Protein AF-A0A1C6Q493-F1 (afdb_monomer_lite)

Sequence (154 aa):
MAHPPSQSIANARTTAELGSDTAIPILVAEVFEEAPPGERCSLVEALMRPLGVLSLVAIANGIFARIRFRNAGQEPKVRFEDIQNVHAADVVALVRHAQQVSVETVDGLAQLLVSSAGLAGSAAATLLIALLVQRARSRGGLRSASASHLADPF

pLDDT: mean 75.51, std 13.99, range [39.59, 93.25]

Foldseek 3Di:
DDDDPPPVVVVVVVLVPPPLLQNLLLLLLVCLVQDDLVLVQVSLLLLCQVDDLVLCCVAPVNLSNVQQVVPPPDRRGHDSVSSVPDHSVSSSRSSSSSCVVDVVSLLVVLVSLVPDPSCPPPPSSVVSNVSSVVVVVVVVVVVVVVVVVPPDDD

Radius of gyration: 17.68 Å; chains: 1; bounding box: 42×34×69 Å

Secondary structure (DSSP, 8-state):
-PPPTHHHHHHHHHHHHS-HHHHHHHHHHHHHHHS-HHHHHHHHHHHHTTS-HHHHHHSGGGHHHHHHHHTTTSS----HHHHTT--HHHHHHHHHHHHHH-HHHHHHHHHHHHT-STTTT-HHHHHHHHHHHHHHHHHHHHHHHHHGGG----

Structure (mmCIF, N/CA/C/O backbone):
data_AF-A0A1C6Q493-F1
#
_entry.id   AF-A0A1C6Q493-F1
#
loop_
_atom_site.group_PDB
_atom_site.id
_atom_site.type_symbol
_atom_site.label_atom_id
_atom_site.label_alt_id
_atom_site.label_comp_id
_atom_site.label_asym_id
_atom_site.label_entity_id
_atom_site.label_seq_id
_atom_site.pdbx_PDB_ins_code
_atom_site.Cartn_x
_atom_site.Cartn_y
_atom_site.Cartn_z
_atom_site.occupancy
_atom_site.B_iso_or_equiv
_atom_site.auth_seq_id
_atom_site.auth_comp_id
_atom_site.auth_asym_id
_atom_site.auth_atom_id
_atom_site.pdbx_PDB_model_num
ATOM 1 N N . MET A 1 1 ? 10.343 -15.636 28.344 1.00 39.59 1 MET A N 1
ATOM 2 C CA . MET A 1 1 ? 9.647 -16.223 27.178 1.00 39.59 1 MET A CA 1
ATOM 3 C C . MET A 1 1 ? 10.190 -15.544 25.933 1.00 39.59 1 MET A C 1
ATOM 5 O O . MET A 1 1 ? 9.899 -14.376 25.732 1.00 39.59 1 MET A O 1
ATOM 9 N N . ALA A 1 2 ? 11.060 -16.220 25.181 1.00 42.06 2 ALA A N 1
ATOM 10 C CA . ALA A 1 2 ? 11.651 -15.709 23.945 1.00 42.06 2 ALA A CA 1
ATOM 11 C C . ALA A 1 2 ? 10.925 -16.356 22.755 1.00 42.06 2 ALA A C 1
ATOM 13 O O . ALA A 1 2 ? 10.882 -17.582 22.665 1.00 42.06 2 ALA A O 1
ATOM 14 N N . HIS A 1 3 ? 10.315 -15.545 21.889 1.00 47.41 3 HIS A N 1
ATOM 15 C CA . HIS A 1 3 ? 9.773 -16.003 20.608 1.00 47.41 3 HIS A CA 1
ATOM 16 C C . HIS A 1 3 ? 10.924 -16.438 19.677 1.00 47.41 3 HIS A C 1
ATOM 18 O O . HIS A 1 3 ? 11.985 -15.810 19.701 1.00 47.41 3 HIS A O 1
ATOM 24 N N . PRO A 1 4 ? 10.758 -17.499 18.866 1.00 48.12 4 PRO A N 1
ATOM 25 C CA . PRO A 1 4 ? 11.833 -18.001 18.019 1.00 48.12 4 PRO A CA 1
ATOM 26 C C . PRO A 1 4 ? 12.070 -17.088 16.794 1.00 48.12 4 PRO A C 1
ATOM 28 O O . PRO A 1 4 ? 11.109 -16.734 16.113 1.00 48.12 4 PRO A O 1
ATOM 31 N N . PRO A 1 5 ? 13.331 -16.779 16.428 1.00 52.12 5 PRO A N 1
ATOM 32 C CA . PRO A 1 5 ? 13.686 -16.048 15.201 1.00 52.12 5 PRO A CA 1
ATOM 33 C C . PRO A 1 5 ? 13.582 -16.891 13.908 1.00 52.12 5 PRO A C 1
ATOM 35 O O . PRO A 1 5 ? 13.922 -16.423 12.824 1.00 52.12 5 PRO A O 1
ATOM 38 N N . SER A 1 6 ? 13.119 -18.143 13.984 1.00 48.38 6 SER A N 1
ATOM 39 C CA . SER A 1 6 ? 13.200 -19.105 12.874 1.00 48.38 6 SER A CA 1
ATOM 40 C C . SER A 1 6 ? 12.185 -18.884 11.745 1.00 48.38 6 SER A C 1
ATOM 42 O O . SER A 1 6 ? 12.430 -19.339 10.632 1.00 48.38 6 SER A O 1
ATOM 44 N N . GLN A 1 7 ? 11.070 -18.187 11.990 1.00 54.16 7 GLN A N 1
ATOM 45 C CA . GLN A 1 7 ? 10.034 -17.977 10.964 1.00 54.16 7 GLN A CA 1
ATOM 46 C C . GLN A 1 7 ? 10.374 -16.829 10.003 1.00 54.16 7 GLN A C 1
ATOM 48 O O . GLN A 1 7 ? 10.149 -16.952 8.804 1.00 54.16 7 GLN A O 1
ATOM 53 N N . SER A 1 8 ? 11.003 -15.758 10.497 1.00 48.69 8 SER A N 1
ATOM 54 C CA . SER A 1 8 ? 11.366 -14.590 9.679 1.00 48.69 8 SER A CA 1
ATOM 55 C C . SER A 1 8 ? 12.444 -14.922 8.634 1.00 48.69 8 SER A C 1
ATOM 57 O O . SER A 1 8 ? 12.346 -14.515 7.480 1.00 48.69 8 SER A O 1
ATOM 59 N N . ILE A 1 9 ? 13.429 -15.756 8.993 1.00 53.16 9 ILE A N 1
ATOM 60 C CA . ILE A 1 9 ? 14.512 -16.169 8.080 1.00 53.16 9 ILE A CA 1
ATOM 61 C C . ILE A 1 9 ? 14.005 -17.178 7.033 1.00 53.16 9 ILE A C 1
ATOM 63 O O . ILE A 1 9 ? 14.450 -17.159 5.883 1.00 53.16 9 ILE A O 1
ATOM 67 N N . ALA A 1 10 ? 13.068 -18.052 7.419 1.00 51.88 10 ALA A N 1
ATOM 68 C CA . ALA A 1 10 ? 12.445 -19.010 6.510 1.00 51.88 10 ALA A CA 1
ATOM 69 C C . ALA A 1 10 ? 11.560 -18.298 5.473 1.00 51.88 10 ALA A C 1
ATOM 71 O O . ALA A 1 10 ? 11.743 -18.528 4.279 1.00 51.88 10 ALA A O 1
ATOM 72 N N . ASN A 1 11 ? 10.707 -17.360 5.908 1.00 55.19 11 ASN A N 1
ATOM 73 C CA . ASN A 1 11 ? 9.927 -16.518 4.998 1.00 55.19 11 ASN A CA 1
ATOM 74 C C . ASN A 1 11 ? 10.836 -15.694 4.079 1.00 55.19 11 ASN A C 1
ATOM 76 O O . ASN A 1 11 ? 10.606 -15.664 2.877 1.00 55.19 11 ASN A O 1
ATOM 80 N N . ALA A 1 12 ? 11.918 -15.101 4.597 1.00 52.69 12 ALA A N 1
ATOM 81 C CA . ALA A 1 12 ? 12.841 -14.305 3.785 1.00 52.69 12 ALA A CA 1
ATOM 82 C C . ALA A 1 12 ? 13.492 -15.107 2.642 1.00 52.69 12 ALA A C 1
ATOM 84 O O . ALA A 1 12 ? 13.659 -14.580 1.542 1.00 52.69 12 ALA A O 1
ATOM 85 N N . ARG A 1 13 ? 13.830 -16.387 2.866 1.00 49.91 13 ARG A N 1
ATOM 86 C CA . ARG A 1 13 ? 14.351 -17.265 1.802 1.00 49.91 13 ARG A CA 1
ATOM 87 C C . ARG A 1 13 ? 1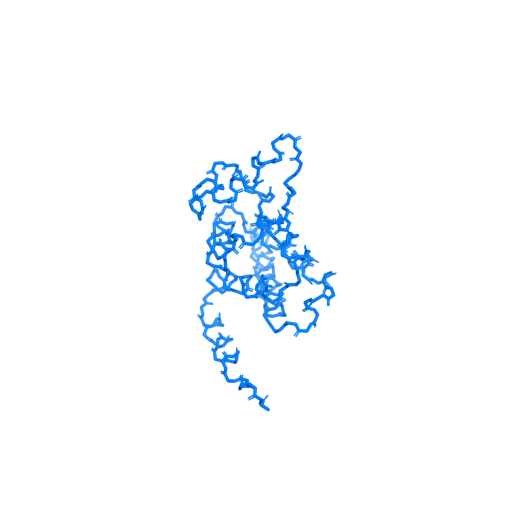3.284 -17.647 0.784 1.00 49.91 13 ARG A C 1
ATOM 89 O O . ARG A 1 13 ? 13.562 -17.592 -0.408 1.00 49.91 13 ARG A O 1
ATOM 96 N N . THR A 1 14 ? 12.075 -17.982 1.226 1.00 54.50 14 THR A N 1
ATOM 97 C CA . THR A 1 14 ? 10.967 -18.316 0.318 1.00 54.50 14 THR A CA 1
ATOM 98 C C . THR A 1 14 ? 10.565 -17.115 -0.547 1.00 54.50 14 THR A C 1
ATOM 100 O O . THR A 1 14 ? 10.300 -17.269 -1.735 1.00 54.50 14 THR A O 1
ATOM 103 N N . THR A 1 15 ? 10.607 -15.902 0.004 1.00 54.19 15 THR A N 1
ATOM 104 C CA . THR A 1 15 ? 10.305 -14.651 -0.707 1.00 54.19 15 THR A CA 1
ATOM 105 C C . THR A 1 15 ? 11.414 -14.229 -1.678 1.00 54.19 15 THR A C 1
ATOM 107 O O . THR A 1 15 ? 11.122 -13.575 -2.673 1.00 54.19 15 THR A O 1
ATOM 110 N N . ALA A 1 16 ? 12.671 -14.620 -1.439 1.00 53.12 16 ALA A N 1
ATOM 111 C CA . ALA A 1 16 ? 13.790 -14.349 -2.348 1.00 53.12 16 ALA A CA 1
ATOM 112 C C . ALA A 1 16 ? 13.816 -15.268 -3.587 1.00 53.12 16 ALA A C 1
ATOM 114 O O . ALA A 1 16 ? 14.339 -14.863 -4.625 1.00 53.12 16 ALA A O 1
ATOM 115 N N . GLU A 1 17 ? 13.257 -16.482 -3.498 1.00 52.62 17 GLU A N 1
ATOM 116 C CA . GLU A 1 17 ? 13.116 -17.393 -4.649 1.00 52.62 17 GLU A CA 1
ATOM 117 C C . GLU A 1 17 ? 11.894 -17.076 -5.522 1.00 52.62 17 GLU A C 1
ATOM 119 O O . GLU A 1 17 ? 11.875 -17.369 -6.719 1.00 52.62 17 GLU A O 1
ATOM 124 N N . LEU A 1 18 ? 10.876 -16.438 -4.947 1.00 59.69 18 LEU A N 1
ATOM 125 C CA . LEU A 1 18 ? 9.741 -15.910 -5.690 1.00 59.69 18 LEU A CA 1
ATOM 126 C C . LEU A 1 18 ? 10.194 -14.650 -6.438 1.00 59.69 18 LEU A C 1
ATOM 128 O O . LEU A 1 18 ? 10.704 -13.708 -5.839 1.00 59.69 18 LEU A O 1
ATOM 132 N N . GLY A 1 19 ? 10.007 -14.614 -7.761 1.00 69.00 19 GLY A N 1
ATOM 133 C CA . GLY A 1 19 ? 10.343 -13.437 -8.567 1.00 69.00 19 GLY A CA 1
ATOM 134 C C . GLY A 1 19 ? 9.780 -12.145 -7.958 1.00 69.00 19 GLY A C 1
ATOM 135 O O . GLY A 1 19 ? 8.730 -12.158 -7.311 1.00 69.00 19 GLY A O 1
ATOM 136 N N . SER A 1 20 ? 10.463 -11.017 -8.178 1.00 70.31 20 SER A N 1
ATOM 137 C CA . SER A 1 20 ? 10.198 -9.726 -7.511 1.00 70.31 20 SER A CA 1
ATOM 138 C C . SER A 1 20 ? 8.723 -9.305 -7.543 1.00 70.31 20 SER A C 1
ATOM 140 O O . SER A 1 20 ? 8.230 -8.663 -6.620 1.00 70.31 20 SER A O 1
ATOM 142 N N . ASP A 1 21 ? 8.008 -9.690 -8.599 1.00 76.38 21 ASP A N 1
ATOM 143 C CA . ASP A 1 21 ? 6.587 -9.408 -8.795 1.00 76.38 21 ASP A CA 1
ATOM 144 C C . ASP A 1 21 ? 5.674 -10.116 -7.775 1.00 76.38 21 ASP A C 1
ATOM 146 O O . ASP A 1 21 ? 4.668 -9.566 -7.354 1.00 76.38 21 ASP A O 1
ATOM 150 N N . THR A 1 22 ? 6.055 -11.301 -7.292 1.00 82.25 22 THR A N 1
ATOM 151 C CA . THR A 1 22 ? 5.319 -12.017 -6.233 1.00 82.25 22 THR A CA 1
ATOM 152 C C . THR A 1 22 ? 5.817 -11.652 -4.835 1.00 82.25 22 THR A C 1
ATOM 154 O O . THR A 1 22 ? 5.021 -11.590 -3.899 1.00 82.25 22 THR A O 1
ATOM 157 N N . ALA A 1 23 ? 7.112 -11.361 -4.695 1.00 85.75 23 ALA A N 1
ATOM 158 C CA . ALA A 1 23 ? 7.731 -11.007 -3.421 1.00 85.75 23 ALA A CA 1
ATOM 159 C C . ALA A 1 23 ? 7.257 -9.651 -2.871 1.00 85.75 23 ALA A C 1
ATOM 161 O O . ALA A 1 23 ? 6.966 -9.518 -1.684 1.00 85.75 23 ALA A O 1
ATOM 162 N N . ILE A 1 24 ? 7.155 -8.638 -3.738 1.00 86.31 24 ILE A N 1
ATOM 163 C CA . ILE A 1 24 ? 6.816 -7.269 -3.332 1.00 86.31 24 ILE A CA 1
ATOM 164 C C . ILE A 1 24 ? 5.426 -7.175 -2.670 1.00 86.31 24 ILE A C 1
ATOM 166 O O . ILE A 1 24 ? 5.355 -6.596 -1.589 1.00 86.31 24 ILE A O 1
ATOM 170 N N . PRO A 1 25 ? 4.331 -7.740 -3.226 1.00 90.00 25 PRO A N 1
ATOM 171 C CA . PRO A 1 25 ? 3.025 -7.719 -2.565 1.00 90.00 25 PRO A CA 1
ATOM 172 C C . PRO A 1 25 ? 3.035 -8.307 -1.154 1.00 90.00 25 PRO A C 1
ATOM 174 O O . PRO A 1 25 ? 2.390 -7.759 -0.264 1.00 90.00 25 PRO A O 1
ATOM 177 N N . ILE A 1 26 ? 3.780 -9.397 -0.951 1.00 89.44 26 ILE A N 1
ATOM 178 C CA . ILE A 1 26 ? 3.883 -10.080 0.343 1.00 89.44 26 ILE A CA 1
ATOM 179 C C . ILE A 1 26 ? 4.630 -9.195 1.343 1.00 89.44 26 ILE A C 1
ATOM 181 O O . ILE A 1 26 ? 4.123 -8.943 2.431 1.00 89.44 26 ILE A O 1
ATOM 185 N N . LEU A 1 27 ? 5.782 -8.647 0.951 1.00 87.62 27 LEU A N 1
ATOM 186 C CA . LEU A 1 27 ? 6.578 -7.777 1.822 1.00 87.62 27 LEU A CA 1
ATOM 187 C C . LEU A 1 27 ? 5.854 -6.475 2.174 1.00 87.62 27 LEU A C 1
ATOM 189 O O . LEU A 1 27 ? 5.960 -6.005 3.300 1.00 87.62 27 LEU A O 1
ATOM 193 N N . VAL A 1 28 ? 5.091 -5.890 1.245 1.00 89.38 28 VAL A N 1
ATOM 194 C CA . VAL A 1 28 ? 4.272 -4.704 1.548 1.00 89.38 28 VAL A CA 1
ATOM 195 C C . VAL A 1 28 ? 3.193 -5.033 2.582 1.00 89.38 28 VAL A C 1
ATOM 197 O O . VAL A 1 28 ? 2.922 -4.214 3.456 1.00 89.38 28 VAL A O 1
ATOM 200 N N . ALA A 1 29 ? 2.593 -6.223 2.516 1.00 91.56 29 ALA A N 1
ATOM 201 C CA . ALA A 1 29 ? 1.614 -6.659 3.505 1.00 91.56 29 ALA A CA 1
ATOM 202 C C . ALA A 1 29 ? 2.251 -6.949 4.876 1.00 91.56 29 ALA A C 1
ATOM 204 O O . ALA A 1 29 ? 1.671 -6.587 5.894 1.00 91.56 29 ALA A O 1
ATOM 205 N N . GLU A 1 30 ? 3.459 -7.519 4.920 1.00 88.50 30 GLU A N 1
ATOM 206 C CA . GLU A 1 30 ? 4.221 -7.671 6.170 1.00 88.50 30 GLU A CA 1
ATOM 207 C C . GLU A 1 30 ? 4.556 -6.305 6.788 1.00 88.50 30 GLU A C 1
ATOM 209 O O . GLU A 1 30 ? 4.300 -6.076 7.968 1.00 88.50 30 GLU A O 1
ATOM 214 N N . VAL A 1 31 ? 5.022 -5.351 5.976 1.00 88.94 31 VAL A N 1
ATOM 215 C CA . VAL A 1 31 ? 5.263 -3.968 6.416 1.00 88.94 31 VAL A CA 1
ATOM 216 C C . VAL A 1 31 ? 3.983 -3.309 6.928 1.00 88.94 31 VAL A C 1
ATOM 218 O O . VAL A 1 31 ? 4.021 -2.596 7.926 1.00 88.94 31 VAL A O 1
ATOM 221 N N . PHE A 1 32 ? 2.843 -3.545 6.277 1.00 90.00 32 PHE A N 1
ATOM 222 C CA . PHE A 1 32 ? 1.552 -3.043 6.739 1.00 90.00 32 PHE A CA 1
ATOM 223 C C . PHE A 1 32 ? 1.187 -3.587 8.128 1.00 90.00 32 PHE A C 1
ATOM 225 O O . PHE A 1 32 ? 0.750 -2.821 8.984 1.00 90.00 32 PHE A O 1
ATOM 232 N N . GLU A 1 33 ? 1.390 -4.880 8.379 1.00 90.00 33 GLU A N 1
ATOM 233 C CA . GLU A 1 33 ? 1.116 -5.491 9.686 1.00 90.00 33 GLU A CA 1
ATOM 234 C C . GLU A 1 33 ? 2.069 -4.983 10.779 1.00 90.00 33 GLU A C 1
ATOM 236 O O . GLU A 1 33 ? 1.652 -4.761 11.916 1.00 90.00 33 GLU A O 1
ATOM 241 N N . GLU A 1 34 ? 3.332 -4.721 10.450 1.00 87.56 34 GLU A N 1
ATOM 242 C CA . GLU A 1 34 ? 4.322 -4.203 11.404 1.00 87.56 34 GLU A CA 1
ATOM 243 C C . GLU A 1 34 ? 4.185 -2.693 11.664 1.00 87.56 34 GLU A C 1
ATOM 245 O O . GLU A 1 34 ? 4.570 -2.203 12.728 1.00 87.56 34 GLU A O 1
ATOM 250 N N . ALA A 1 35 ? 3.619 -1.945 10.716 1.00 86.44 35 ALA A N 1
ATOM 251 C CA . ALA A 1 35 ? 3.548 -0.492 10.776 1.00 86.44 35 ALA A CA 1
ATOM 252 C C . ALA A 1 35 ? 2.600 0.021 11.882 1.00 86.44 35 ALA A C 1
ATOM 254 O O . ALA A 1 35 ? 1.503 -0.521 12.074 1.00 86.44 35 ALA A O 1
ATOM 255 N N . PRO A 1 36 ? 2.941 1.141 12.552 1.00 85.44 36 PRO A N 1
ATOM 256 C CA . PRO A 1 36 ? 2.001 1.902 13.363 1.00 85.44 36 PRO A CA 1
ATOM 257 C C . PRO A 1 36 ? 0.790 2.361 12.537 1.00 85.44 36 PRO A C 1
ATOM 259 O O . PRO A 1 36 ? 0.896 2.581 11.328 1.00 85.44 36 PRO A O 1
ATOM 262 N N . PRO A 1 37 ? -0.372 2.610 13.158 1.00 84.25 37 PRO A N 1
ATOM 263 C CA . PRO A 1 37 ? -1.587 2.827 12.383 1.00 84.25 37 PRO A CA 1
ATOM 264 C C . PRO A 1 37 ? -1.611 4.065 11.482 1.00 84.25 37 PRO A C 1
ATOM 266 O O . PRO A 1 37 ? -2.269 4.048 10.442 1.00 84.25 37 PRO A O 1
ATOM 269 N N . GLY A 1 38 ? -0.903 5.132 11.862 1.00 85.12 38 GLY A N 1
ATOM 270 C CA . GLY A 1 38 ? -0.745 6.310 11.004 1.00 85.12 38 GLY A CA 1
ATOM 271 C C . GLY A 1 38 ? -0.000 5.975 9.711 1.00 85.12 38 GLY A C 1
ATOM 272 O O . GLY A 1 38 ? -0.412 6.388 8.632 1.00 85.12 38 GLY A O 1
ATOM 273 N N . GLU A 1 39 ? 1.032 5.141 9.806 1.00 86.50 39 GLU A N 1
ATOM 274 C CA . GLU A 1 39 ? 1.828 4.708 8.659 1.00 86.50 39 GLU A CA 1
ATOM 275 C C . GLU A 1 39 ? 1.070 3.708 7.783 1.00 86.50 39 GLU A C 1
ATOM 277 O O . GLU A 1 39 ? 1.161 3.780 6.560 1.00 86.50 39 GLU A O 1
ATOM 282 N N . ARG A 1 40 ? 0.234 2.847 8.382 1.00 90.19 40 ARG A N 1
ATOM 283 C CA . ARG A 1 40 ? -0.705 1.989 7.637 1.00 90.19 40 ARG A CA 1
ATOM 284 C C . ARG A 1 40 ? -1.649 2.804 6.755 1.00 90.19 40 ARG A C 1
ATOM 286 O O . ARG A 1 40 ? -1.878 2.433 5.606 1.00 90.19 40 ARG A O 1
ATOM 293 N N . CYS A 1 41 ? -2.173 3.919 7.275 1.00 89.44 41 CYS A N 1
ATOM 294 C CA . CYS A 1 41 ? -3.023 4.824 6.498 1.00 89.44 41 CYS A CA 1
ATOM 295 C C . CYS A 1 41 ? -2.237 5.405 5.319 1.00 89.44 41 CYS A C 1
ATOM 297 O O . CYS A 1 41 ? -2.676 5.272 4.182 1.00 89.44 41 CYS A O 1
ATOM 299 N N . SER A 1 42 ? -1.048 5.961 5.571 1.00 87.88 42 SER A N 1
ATOM 300 C CA . SER A 1 42 ? -0.198 6.535 4.520 1.00 87.88 42 SER A CA 1
ATOM 301 C C . SER A 1 42 ? 0.212 5.514 3.455 1.00 87.88 42 SER A C 1
ATOM 303 O O . SER A 1 42 ? 0.244 5.843 2.270 1.00 87.88 42 SER A O 1
ATOM 305 N N . LEU A 1 43 ? 0.484 4.267 3.851 1.00 88.50 43 LEU A N 1
ATOM 306 C CA . LEU A 1 43 ? 0.820 3.183 2.930 1.00 88.50 43 LEU A CA 1
ATOM 307 C C . LEU A 1 43 ? -0.360 2.857 2.004 1.00 88.50 43 LEU A C 1
ATOM 309 O O . LEU A 1 43 ? -0.196 2.814 0.786 1.00 88.50 43 LEU A O 1
ATOM 313 N N . VAL A 1 44 ? -1.560 2.673 2.563 1.00 90.44 44 VAL A N 1
ATOM 314 C CA . VAL A 1 44 ? -2.771 2.387 1.779 1.00 90.44 44 VAL A CA 1
ATOM 315 C C . VAL A 1 44 ? -3.155 3.580 0.895 1.00 90.44 44 VAL A C 1
ATOM 317 O O . VAL A 1 44 ? -3.497 3.383 -0.269 1.00 90.44 44 VAL A O 1
ATOM 320 N N . GLU A 1 45 ? -3.034 4.816 1.387 1.00 89.44 45 GLU A N 1
ATOM 321 C CA . GLU A 1 45 ? -3.245 6.033 0.589 1.00 89.44 45 GLU A CA 1
ATOM 322 C C . GLU A 1 45 ? -2.317 6.081 -0.628 1.00 89.44 45 GLU A C 1
ATOM 324 O O . GLU A 1 45 ? -2.780 6.301 -1.751 1.00 89.44 45 GLU A O 1
ATOM 329 N N . ALA A 1 46 ? -1.020 5.833 -0.422 1.00 86.19 46 ALA A N 1
ATOM 330 C CA . ALA A 1 46 ? -0.029 5.835 -1.491 1.00 86.19 46 ALA A CA 1
ATOM 331 C C . ALA A 1 46 ? -0.326 4.765 -2.554 1.00 86.19 46 ALA A C 1
ATOM 333 O O . ALA A 1 46 ? -0.217 5.046 -3.747 1.00 86.19 46 ALA A O 1
ATOM 334 N N . LEU A 1 47 ? -0.760 3.572 -2.134 1.00 88.06 47 LEU A N 1
ATOM 335 C CA . LEU A 1 47 ? -1.139 2.475 -3.031 1.00 88.06 47 LEU A CA 1
ATOM 336 C C . LEU A 1 47 ? -2.432 2.749 -3.809 1.00 88.06 47 LEU A C 1
ATOM 338 O O . LEU A 1 47 ? -2.568 2.319 -4.952 1.00 88.06 47 LEU A O 1
ATOM 342 N N . MET A 1 48 ? -3.388 3.457 -3.205 1.00 88.25 48 MET A N 1
ATOM 343 C CA . MET A 1 48 ? -4.668 3.783 -3.838 1.00 88.25 48 MET A CA 1
ATOM 344 C C . MET A 1 48 ? -4.580 4.970 -4.800 1.00 88.25 48 MET A C 1
ATOM 346 O O . MET A 1 48 ? -5.340 5.017 -5.765 1.00 88.25 48 MET A O 1
ATOM 350 N N . ARG A 1 49 ? -3.688 5.940 -4.550 1.00 84.62 49 ARG A N 1
ATOM 351 C CA . ARG A 1 49 ? -3.586 7.199 -5.313 1.00 84.62 49 ARG A CA 1
ATOM 352 C C . ARG A 1 49 ? -3.520 7.030 -6.847 1.00 84.62 49 ARG A C 1
ATOM 354 O O . ARG A 1 49 ? -4.201 7.798 -7.525 1.00 84.62 49 ARG A O 1
ATOM 361 N N . PRO A 1 50 ? -2.760 6.082 -7.419 1.00 80.31 50 PRO A N 1
ATO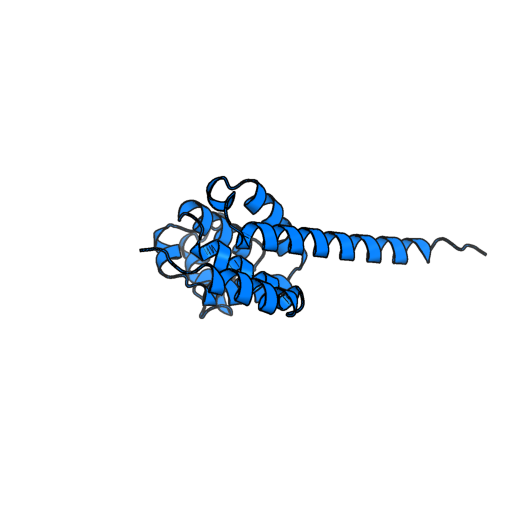M 362 C CA . PRO A 1 50 ? -2.670 5.913 -8.871 1.00 80.31 50 PRO A CA 1
ATOM 363 C C . PRO A 1 50 ? -3.756 5.002 -9.453 1.00 80.31 50 PRO A C 1
ATOM 365 O O . PRO A 1 50 ? -3.847 4.862 -10.672 1.00 80.31 50 PRO A O 1
ATOM 368 N N . LEU A 1 51 ? -4.585 4.378 -8.614 1.00 83.19 51 LEU A N 1
ATOM 369 C CA . LEU A 1 51 ? -5.638 3.480 -9.064 1.00 83.19 51 LEU A CA 1
ATOM 370 C C . LEU A 1 51 ? -6.943 4.244 -9.291 1.00 83.19 51 LEU A C 1
ATOM 372 O O . LEU A 1 51 ? -7.450 4.964 -8.428 1.00 83.19 51 LEU A O 1
ATOM 376 N N . GLY A 1 52 ? -7.521 4.044 -10.475 1.00 83.06 52 GLY A N 1
ATOM 377 C CA . GLY A 1 52 ? -8.857 4.533 -10.784 1.00 83.06 52 GLY A CA 1
ATOM 378 C C . GLY A 1 52 ? -9.915 3.851 -9.915 1.00 83.06 52 GLY A C 1
ATOM 379 O O . GLY A 1 52 ? -9.782 2.695 -9.519 1.00 83.06 52 GLY A O 1
ATOM 380 N N . VAL A 1 53 ? -11.022 4.547 -9.669 1.00 82.75 53 VAL A N 1
ATOM 381 C CA . VAL A 1 53 ? -12.143 4.045 -8.857 1.00 82.75 53 VAL A CA 1
ATOM 382 C C . VAL A 1 53 ? -12.649 2.678 -9.331 1.00 82.75 53 VAL A C 1
ATOM 384 O O . VAL A 1 53 ? -12.886 1.798 -8.512 1.00 82.75 53 VAL A O 1
ATOM 387 N N . LEU A 1 54 ? -12.765 2.476 -10.647 1.00 84.56 54 LEU A N 1
ATOM 388 C CA . LEU A 1 54 ? -13.236 1.211 -11.216 1.00 84.56 54 LEU A CA 1
ATOM 389 C C . LEU A 1 54 ? -12.272 0.045 -10.935 1.00 84.56 54 LEU A C 1
ATOM 391 O O . LEU A 1 54 ? -12.716 -1.072 -10.694 1.00 84.56 54 LEU A O 1
ATOM 395 N N . SER A 1 55 ? -10.964 0.320 -10.898 1.00 85.62 55 SER A N 1
ATOM 396 C CA . SER A 1 55 ? -9.943 -0.656 -10.504 1.00 85.62 55 SER A CA 1
ATOM 397 C C . SER A 1 55 ? -10.083 -1.014 -9.022 1.00 85.62 55 SER A C 1
ATOM 399 O O . SER A 1 55 ? -10.149 -2.190 -8.678 1.00 85.62 55 SER A O 1
ATOM 401 N N . LEU A 1 56 ? -10.269 -0.020 -8.146 1.00 86.44 56 LEU A N 1
ATOM 402 C CA . LEU A 1 56 ? -10.465 -0.248 -6.710 1.00 86.44 56 LEU A CA 1
ATOM 403 C C . LEU A 1 56 ? -11.733 -1.052 -6.380 1.00 86.44 56 LEU A C 1
ATOM 405 O O . LEU A 1 56 ? -11.761 -1.733 -5.358 1.00 86.44 56 LEU A O 1
ATOM 409 N N . VAL A 1 57 ? -12.778 -0.982 -7.215 1.00 88.19 57 VAL A N 1
ATOM 410 C CA . VAL A 1 57 ? -14.003 -1.789 -7.046 1.00 88.19 57 VAL A CA 1
ATOM 411 C C . VAL A 1 57 ? -13.727 -3.276 -7.291 1.00 88.19 57 VAL A C 1
ATOM 413 O O . VAL A 1 57 ? -14.312 -4.122 -6.622 1.00 88.19 57 VAL A O 1
ATOM 416 N N . ALA A 1 58 ? -12.823 -3.602 -8.217 1.00 86.44 58 ALA A N 1
ATOM 417 C CA . ALA A 1 58 ? -12.510 -4.981 -8.591 1.00 86.44 58 ALA A CA 1
ATOM 418 C C . ALA A 1 58 ? -11.569 -5.696 -7.600 1.00 86.44 58 ALA A C 1
ATOM 420 O O . ALA A 1 58 ? -11.449 -6.920 -7.634 1.00 86.44 58 ALA A O 1
ATOM 421 N N . ILE A 1 59 ? -10.895 -4.951 -6.721 1.00 87.50 59 ILE A N 1
ATOM 422 C CA . ILE A 1 59 ? -9.894 -5.474 -5.782 1.00 87.50 59 ILE A CA 1
ATOM 423 C C . ILE A 1 59 ? -10.533 -5.688 -4.411 1.00 87.50 59 ILE A C 1
ATOM 425 O O . ILE A 1 59 ? -11.252 -4.815 -3.928 1.00 87.50 59 ILE A O 1
ATOM 429 N N . ALA A 1 60 ? -10.220 -6.812 -3.752 1.00 85.69 60 ALA A N 1
ATOM 430 C CA . ALA A 1 60 ? -10.566 -7.058 -2.345 1.00 85.69 60 ALA A CA 1
ATOM 431 C C . ALA A 1 60 ? -12.048 -6.761 -2.024 1.00 85.69 60 ALA A C 1
ATOM 433 O O . ALA A 1 60 ? -12.383 -6.056 -1.071 1.00 85.69 60 ALA A O 1
ATOM 434 N N . ASN A 1 61 ? -12.946 -7.240 -2.892 1.00 85.19 61 ASN A N 1
ATOM 435 C CA . ASN A 1 61 ? -14.394 -7.040 -2.781 1.00 85.19 61 ASN A CA 1
ATOM 436 C C . ASN A 1 61 ? -14.826 -5.554 -2.698 1.00 85.19 61 ASN A C 1
ATOM 438 O O . ASN A 1 61 ? -15.830 -5.215 -2.071 1.00 85.19 61 ASN A O 1
ATOM 442 N N . GLY A 1 62 ? -14.044 -4.650 -3.294 1.00 87.75 62 GLY A N 1
ATOM 443 C CA . GLY A 1 62 ? -14.338 -3.222 -3.359 1.00 87.75 62 GLY A CA 1
ATOM 444 C C . GLY A 1 62 ? -14.091 -2.452 -2.060 1.00 87.75 62 GLY A C 1
ATOM 445 O O . GLY A 1 62 ? -14.539 -1.307 -1.945 1.00 87.75 62 GLY A O 1
ATOM 446 N N . ILE A 1 63 ? -13.382 -3.026 -1.078 1.00 90.81 63 ILE A N 1
ATOM 447 C CA . ILE A 1 63 ? -13.128 -2.348 0.203 1.00 90.81 63 ILE A CA 1
ATOM 448 C C . ILE A 1 63 ? -12.413 -1.005 0.007 1.00 90.81 63 ILE A C 1
ATOM 450 O O . ILE A 1 63 ? -12.830 0.007 0.570 1.00 90.81 63 ILE A O 1
ATOM 454 N N . PHE A 1 64 ? -11.414 -0.953 -0.875 1.00 90.31 64 PHE A N 1
ATOM 455 C CA . PHE A 1 64 ? -10.665 0.269 -1.164 1.00 90.31 64 PHE A CA 1
ATOM 456 C C . PHE A 1 64 ? -11.502 1.299 -1.929 1.00 90.31 64 PHE A C 1
ATOM 458 O O . PHE A 1 64 ? -11.363 2.501 -1.700 1.00 90.31 64 PHE A O 1
ATOM 465 N N . ALA A 1 65 ? -12.439 0.861 -2.776 1.00 90.25 65 ALA A N 1
ATOM 466 C CA . ALA A 1 65 ? -13.398 1.773 -3.392 1.00 90.25 65 ALA A CA 1
ATOM 467 C C . ALA A 1 65 ? -14.287 2.429 -2.328 1.00 90.25 65 ALA A C 1
ATOM 469 O O . ALA A 1 65 ? -14.474 3.643 -2.356 1.00 90.25 65 ALA A O 1
ATOM 470 N N . ARG A 1 66 ? -14.770 1.666 -1.339 1.00 88.19 66 ARG A N 1
ATOM 471 C CA . ARG A 1 66 ? -15.566 2.211 -0.229 1.00 88.19 66 ARG A CA 1
ATOM 472 C C . ARG A 1 66 ? -14.798 3.279 0.554 1.00 88.19 66 ARG A C 1
ATOM 474 O O . ARG A 1 66 ? -15.357 4.339 0.823 1.00 88.19 66 ARG A O 1
ATOM 481 N N . ILE A 1 67 ? -13.516 3.044 0.837 1.00 89.31 67 ILE A N 1
ATOM 482 C CA . ILE A 1 67 ? -12.630 4.029 1.483 1.00 89.31 67 ILE A CA 1
ATOM 483 C C . ILE A 1 67 ? -12.481 5.283 0.606 1.00 89.31 67 ILE A C 1
ATOM 485 O O . ILE A 1 67 ? -12.615 6.410 1.084 1.00 89.31 67 IL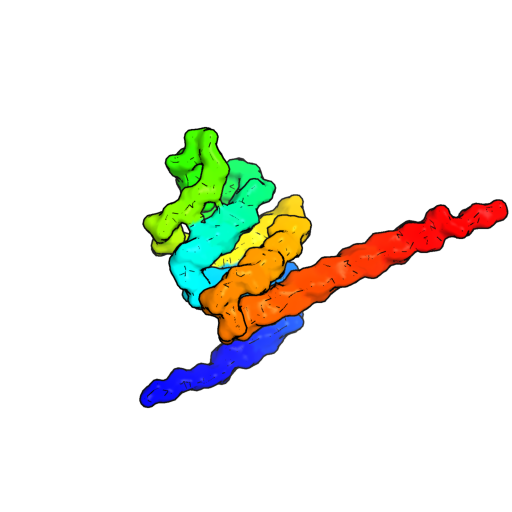E A O 1
ATOM 489 N N . ARG A 1 68 ? -12.282 5.106 -0.708 1.00 84.88 68 ARG A N 1
ATOM 490 C CA . ARG A 1 68 ? -12.136 6.209 -1.672 1.00 84.88 68 ARG A CA 1
ATOM 491 C C . ARG A 1 68 ? -13.397 7.066 -1.802 1.00 84.88 68 ARG A C 1
ATOM 493 O O . ARG A 1 68 ? -13.288 8.289 -1.900 1.00 84.88 68 ARG A O 1
ATOM 500 N N . PHE A 1 69 ? -14.569 6.434 -1.826 1.00 85.00 69 PHE A N 1
ATOM 501 C CA . PHE A 1 69 ? -15.868 7.093 -1.976 1.00 85.00 69 PHE A CA 1
ATOM 502 C C . PHE A 1 69 ? -16.355 7.770 -0.699 1.00 85.00 69 PHE A C 1
ATOM 504 O O . PHE A 1 69 ? -17.105 8.740 -0.775 1.00 85.00 69 PHE A O 1
ATOM 511 N N . ARG A 1 70 ? -15.890 7.324 0.471 1.00 81.25 70 ARG A N 1
ATOM 512 C CA . ARG A 1 70 ? -16.203 7.964 1.754 1.00 81.25 70 ARG A CA 1
ATOM 513 C C . ARG A 1 70 ? -15.727 9.426 1.821 1.00 81.25 70 ARG A C 1
ATOM 515 O O . ARG A 1 70 ? -16.306 10.208 2.565 1.00 81.25 70 ARG A O 1
ATOM 522 N N . ASN A 1 71 ? -14.740 9.800 1.000 1.00 70.44 71 ASN A N 1
ATOM 523 C CA . ASN A 1 71 ? -14.248 11.173 0.820 1.00 70.44 71 ASN A CA 1
ATOM 524 C C . ASN A 1 71 ? -14.494 11.708 -0.607 1.00 70.44 71 ASN A C 1
ATOM 526 O O . ASN A 1 71 ? -13.660 12.439 -1.149 1.00 70.44 71 ASN A O 1
ATOM 530 N N . ALA A 1 72 ? -15.589 11.301 -1.264 1.00 63.94 72 ALA A N 1
ATOM 531 C CA . ALA A 1 72 ? -15.896 11.720 -2.632 1.00 63.94 72 ALA A CA 1
ATOM 532 C C . ALA A 1 72 ? -15.860 13.257 -2.768 1.00 63.94 72 ALA A C 1
ATOM 534 O O . ALA A 1 72 ? -16.669 13.963 -2.173 1.00 63.94 72 ALA A O 1
ATOM 535 N N . GLY A 1 73 ? -14.889 13.760 -3.541 1.00 60.44 73 GLY A N 1
ATOM 536 C CA . GLY A 1 73 ? -14.645 15.194 -3.750 1.00 60.44 73 GLY A CA 1
ATOM 537 C C . GLY A 1 73 ? -13.321 15.729 -3.185 1.00 60.44 73 GLY A C 1
ATOM 538 O O . GLY A 1 73 ? -12.988 16.878 -3.456 1.00 60.44 73 GLY A O 1
ATOM 539 N N . GLN A 1 74 ? -12.551 14.925 -2.442 1.00 64.31 74 GLN A N 1
ATOM 540 C CA . GLN A 1 74 ? -11.217 15.274 -1.928 1.00 64.31 74 GLN A CA 1
ATOM 541 C C . GLN A 1 74 ? -10.188 14.171 -2.252 1.00 64.31 74 GLN A C 1
ATOM 543 O O . GLN A 1 74 ? -10.535 13.094 -2.760 1.00 64.31 74 GLN A O 1
ATOM 548 N N . GLU A 1 75 ? -8.908 14.454 -1.993 1.00 67.00 75 GLU A N 1
ATOM 549 C CA . GLU A 1 75 ? -7.823 13.472 -2.110 1.00 67.00 75 GLU A CA 1
ATOM 550 C C . GLU A 1 75 ? -8.102 12.253 -1.197 1.00 67.00 75 GLU A C 1
ATOM 552 O O . GLU A 1 75 ? -8.733 12.427 -0.147 1.00 67.00 75 GLU A O 1
ATOM 557 N N . PRO A 1 76 ? -7.737 11.008 -1.587 1.00 65.94 76 PRO A N 1
ATOM 558 C CA . PRO A 1 76 ? -8.039 9.834 -0.776 1.00 65.94 76 PRO A CA 1
ATOM 559 C C . PRO A 1 76 ? -7.369 9.981 0.591 1.00 65.94 76 PRO A C 1
ATOM 561 O O . PRO A 1 76 ? -6.147 9.958 0.674 1.00 65.94 76 PRO A O 1
ATOM 564 N N . LYS A 1 77 ? -8.173 10.134 1.646 1.00 79.75 77 LYS A N 1
ATOM 565 C CA . LYS A 1 77 ? -7.703 10.146 3.030 1.00 79.75 77 LYS A CA 1
ATOM 566 C C . LYS A 1 77 ? -8.215 8.908 3.752 1.00 79.75 77 LYS A C 1
ATOM 568 O O . LYS A 1 77 ? -9.412 8.788 4.014 1.00 79.75 77 LYS A O 1
ATOM 573 N N . VAL A 1 78 ? -7.327 7.975 4.044 1.00 82.19 78 VAL A N 1
ATOM 574 C CA . VAL A 1 78 ? -7.646 6.736 4.745 1.00 82.19 78 VAL A CA 1
ATOM 575 C C . VAL A 1 78 ? -7.741 7.050 6.235 1.00 82.19 78 VAL A C 1
ATOM 577 O O . VAL A 1 78 ? -6.814 7.593 6.835 1.00 82.19 78 VAL A O 1
ATOM 580 N N . ARG A 1 79 ? -8.886 6.750 6.854 1.00 84.19 79 ARG A N 1
ATOM 581 C CA . ARG A 1 79 ? -9.056 6.932 8.300 1.00 84.19 79 ARG A CA 1
ATOM 582 C C . ARG A 1 79 ? -8.564 5.690 9.031 1.00 84.19 79 ARG A C 1
ATOM 584 O O . ARG A 1 79 ? -8.645 4.576 8.523 1.00 84.19 79 ARG A O 1
ATOM 591 N N . PHE A 1 80 ? -8.165 5.864 10.287 1.00 82.56 80 PHE A N 1
ATOM 592 C CA . PHE A 1 80 ? -7.797 4.746 11.160 1.00 82.56 80 PHE A CA 1
ATOM 593 C C . PHE A 1 80 ? -8.908 3.681 11.272 1.00 82.56 80 PHE A C 1
ATOM 595 O O . PHE A 1 80 ? -8.629 2.487 11.295 1.00 82.56 80 PHE A O 1
ATOM 602 N N . GLU A 1 81 ? -10.172 4.110 11.282 1.00 84.94 81 GLU A N 1
ATOM 603 C CA . GLU A 1 81 ? -11.354 3.232 11.280 1.00 84.94 81 GLU A CA 1
ATOM 604 C C . GLU A 1 81 ? -11.427 2.334 10.033 1.00 84.94 81 GLU A C 1
ATOM 606 O O . GLU A 1 81 ? -11.894 1.199 10.106 1.00 84.94 81 GLU A O 1
ATOM 611 N N . ASP A 1 82 ? -10.979 2.843 8.882 1.00 85.31 82 ASP A N 1
ATOM 612 C CA . ASP A 1 82 ? -10.996 2.100 7.625 1.00 85.31 82 ASP A CA 1
ATOM 613 C C . ASP A 1 82 ? -9.922 1.005 7.637 1.00 85.31 82 ASP A C 1
ATOM 615 O O . ASP A 1 82 ? -10.189 -0.120 7.221 1.00 85.31 82 ASP A O 1
ATOM 619 N N . ILE A 1 83 ? -8.744 1.307 8.199 1.00 88.69 83 ILE A N 1
ATOM 620 C CA . ILE A 1 83 ? -7.615 0.371 8.324 1.00 88.69 83 ILE A CA 1
ATOM 621 C C . ILE A 1 83 ? -7.945 -0.848 9.182 1.00 88.69 83 ILE A C 1
ATOM 623 O O . ILE A 1 83 ? -7.455 -1.931 8.887 1.00 88.69 83 ILE A O 1
ATOM 627 N N . GLN A 1 84 ? -8.791 -0.714 10.206 1.00 86.44 84 GLN A N 1
ATOM 628 C CA . GLN A 1 84 ? -9.172 -1.854 11.055 1.00 86.44 84 GLN A CA 1
ATOM 629 C C . GLN A 1 84 ? -9.885 -2.973 10.284 1.00 86.44 84 GLN A C 1
ATOM 631 O O . GLN A 1 84 ? -9.889 -4.114 10.734 1.00 86.44 84 GLN A O 1
ATOM 636 N N . ASN A 1 85 ? -10.490 -2.646 9.140 1.00 87.69 85 ASN A N 1
ATOM 637 C CA . ASN A 1 85 ? -11.193 -3.602 8.291 1.00 87.69 85 ASN A CA 1
ATOM 638 C C . ASN A 1 85 ? -10.344 -4.085 7.105 1.00 87.69 85 ASN A C 1
ATOM 640 O O . ASN A 1 85 ? -10.841 -4.859 6.294 1.00 87.69 85 ASN A O 1
ATOM 644 N N . VAL A 1 86 ? -9.107 -3.596 6.966 1.00 90.81 86 VAL A N 1
ATOM 645 C CA . VAL A 1 86 ? -8.184 -3.981 5.894 1.00 90.81 86 VAL A CA 1
ATOM 646 C C . VAL A 1 86 ? -7.245 -5.055 6.425 1.00 90.81 86 VAL A C 1
ATOM 648 O O . VAL A 1 86 ? -6.521 -4.824 7.392 1.00 90.81 86 VAL A O 1
ATOM 651 N N . HIS A 1 87 ? -7.229 -6.215 5.774 1.00 92.19 87 HIS A N 1
ATOM 652 C CA . HIS A 1 87 ? -6.334 -7.312 6.125 1.00 92.19 87 HIS A CA 1
ATOM 653 C C . HIS A 1 87 ? -5.110 -7.364 5.203 1.00 92.19 87 HIS A C 1
ATOM 655 O O . HIS A 1 87 ? -5.157 -6.915 4.056 1.00 92.19 87 HIS A O 1
ATOM 661 N N . ALA A 1 88 ? -4.027 -8.001 5.661 1.00 89.44 88 ALA A N 1
ATOM 662 C CA . ALA A 1 88 ? -2.835 -8.266 4.850 1.00 89.44 88 ALA A CA 1
ATOM 663 C C . ALA A 1 88 ? -3.155 -8.846 3.456 1.00 89.44 88 ALA A C 1
ATOM 665 O O . ALA A 1 88 ? -2.566 -8.428 2.461 1.00 89.44 88 ALA A O 1
ATOM 666 N N . ALA A 1 89 ? -4.126 -9.762 3.351 1.00 90.62 89 ALA A N 1
ATOM 667 C CA . ALA A 1 89 ? -4.542 -10.343 2.071 1.00 90.62 89 ALA A CA 1
ATOM 668 C C . ALA A 1 89 ? -5.124 -9.302 1.093 1.00 90.62 89 ALA A C 1
ATOM 670 O O . ALA A 1 89 ? -4.864 -9.372 -0.112 1.00 90.62 89 ALA A O 1
ATOM 671 N N . ASP A 1 90 ? -5.854 -8.308 1.604 1.00 93.25 90 ASP A N 1
ATOM 672 C CA . ASP A 1 90 ? -6.397 -7.211 0.800 1.00 93.25 90 ASP A CA 1
ATOM 673 C C . ASP A 1 90 ? -5.268 -6.306 0.293 1.00 93.25 90 ASP A C 1
ATOM 675 O O . ASP A 1 90 ? -5.278 -5.885 -0.865 1.00 93.25 90 ASP A O 1
ATOM 679 N N . VAL A 1 91 ? -4.252 -6.063 1.131 1.00 92.12 91 VAL A N 1
ATOM 680 C CA . VAL A 1 91 ? -3.046 -5.302 0.765 1.00 92.12 91 VAL A CA 1
ATOM 681 C C . VAL A 1 91 ? -2.236 -6.038 -0.305 1.00 92.12 91 VAL A C 1
ATOM 683 O O . VAL A 1 91 ? -1.832 -5.420 -1.290 1.00 92.12 91 VAL A O 1
ATOM 686 N N . VAL A 1 92 ? -2.066 -7.362 -0.194 1.00 91.75 92 VAL A N 1
ATOM 687 C CA . VAL A 1 92 ? -1.431 -8.181 -1.244 1.00 91.75 92 VAL A CA 1
ATOM 688 C C . VAL A 1 92 ? -2.172 -8.027 -2.574 1.00 91.75 92 VAL A C 1
ATOM 690 O O . VAL A 1 92 ? -1.539 -7.822 -3.613 1.00 91.75 92 VAL A O 1
ATOM 693 N N . ALA A 1 93 ? -3.506 -8.117 -2.564 1.00 91.50 93 ALA A N 1
ATOM 694 C CA . ALA A 1 93 ? -4.318 -7.972 -3.771 1.00 91.50 93 ALA A CA 1
ATOM 695 C C . ALA A 1 93 ? -4.190 -6.567 -4.384 1.00 91.50 93 ALA A C 1
ATOM 697 O O . ALA A 1 93 ? -4.044 -6.438 -5.601 1.00 91.50 93 ALA A O 1
ATOM 698 N N . LEU A 1 94 ? -4.177 -5.529 -3.542 1.00 90.94 94 LEU A N 1
ATOM 699 C CA . LEU A 1 94 ? -4.000 -4.138 -3.952 1.00 90.94 94 LEU A CA 1
ATOM 700 C C . LEU A 1 94 ? -2.646 -3.907 -4.626 1.00 90.94 94 LEU A C 1
ATOM 702 O O . LEU A 1 94 ? -2.595 -3.358 -5.725 1.00 90.94 94 LEU A O 1
ATOM 706 N N . VAL A 1 95 ? -1.556 -4.361 -4.005 1.00 89.69 95 VAL A N 1
ATOM 707 C CA . VAL A 1 95 ? -0.194 -4.170 -4.526 1.00 89.69 95 VAL A CA 1
ATOM 708 C C . VAL A 1 95 ? 0.014 -4.960 -5.812 1.00 89.69 95 VAL A C 1
ATOM 710 O O . VAL A 1 95 ? 0.554 -4.419 -6.775 1.00 89.69 95 VAL A O 1
ATOM 713 N N . ARG A 1 96 ? -0.459 -6.211 -5.865 1.00 89.00 96 ARG A N 1
ATOM 714 C CA . ARG A 1 96 ? -0.399 -7.033 -7.081 1.00 89.00 96 ARG A CA 1
ATOM 715 C C . ARG A 1 96 ? -1.106 -6.342 -8.244 1.00 89.00 96 ARG A C 1
ATOM 717 O O . ARG A 1 96 ? -0.575 -6.299 -9.349 1.00 89.00 96 ARG A O 1
ATOM 724 N N . HIS A 1 97 ? -2.287 -5.781 -8.001 1.00 87.00 97 HIS A N 1
ATOM 725 C CA . HIS A 1 97 ? -3.011 -5.070 -9.048 1.00 87.00 97 HIS A CA 1
ATOM 726 C C . HIS A 1 97 ? -2.319 -3.753 -9.430 1.00 87.00 97 HIS A C 1
ATOM 728 O O . HIS A 1 97 ? -2.199 -3.443 -10.612 1.00 87.00 97 HIS A O 1
ATOM 734 N N . ALA A 1 98 ? -1.777 -3.009 -8.462 1.00 84.62 98 ALA A N 1
ATOM 735 C CA . ALA A 1 98 ? -0.996 -1.803 -8.733 1.00 84.62 98 ALA A CA 1
ATOM 736 C C . ALA A 1 98 ? 0.233 -2.085 -9.613 1.00 84.62 98 ALA A C 1
ATOM 738 O O . ALA A 1 98 ? 0.496 -1.331 -10.546 1.00 84.62 98 ALA A O 1
ATOM 739 N N . GLN A 1 99 ? 0.931 -3.204 -9.391 1.00 80.94 99 GLN A N 1
ATOM 740 C CA . GLN A 1 99 ? 2.044 -3.638 -10.243 1.00 80.94 99 GLN A CA 1
ATOM 741 C C . GLN A 1 99 ? 1.622 -3.926 -11.688 1.00 80.94 99 GLN A C 1
ATOM 743 O O . GLN A 1 99 ? 2.385 -3.628 -12.606 1.00 80.94 99 GLN A O 1
ATOM 748 N N . GLN A 1 100 ? 0.421 -4.478 -11.891 1.00 76.69 100 GLN A N 1
ATOM 749 C CA . GLN A 1 100 ? -0.132 -4.771 -13.219 1.00 76.69 100 GLN A CA 1
ATOM 750 C C . GLN A 1 100 ? -0.541 -3.503 -13.978 1.00 76.69 100 GLN A C 1
ATOM 752 O O . GLN A 1 100 ? -0.434 -3.463 -15.201 1.00 76.69 100 GLN A O 1
ATOM 757 N N . VAL A 1 101 ? -1.016 -2.479 -13.262 1.00 72.69 101 VAL A N 1
ATOM 758 C CA . VAL A 1 101 ? -1.531 -1.237 -13.858 1.00 72.69 101 VAL A CA 1
ATOM 759 C C . VAL A 1 101 ? -0.419 -0.209 -14.084 1.00 72.69 101 VAL A C 1
ATOM 761 O O . VAL A 1 101 ? -0.414 0.461 -15.114 1.00 72.69 101 VAL A O 1
ATOM 764 N N . SER A 1 102 ? 0.539 -0.078 -13.161 1.00 63.59 102 SER A N 1
ATOM 765 C CA . SER A 1 102 ? 1.718 0.767 -13.360 1.00 63.59 102 SER A CA 1
ATOM 766 C C . SER A 1 102 ? 2.859 0.403 -12.408 1.00 63.59 102 SER A C 1
ATOM 768 O O . SER A 1 102 ? 2.788 0.619 -11.198 1.00 63.59 102 SER A O 1
ATOM 770 N N . VAL A 1 103 ? 3.973 -0.074 -12.968 1.00 58.03 103 VAL A N 1
ATOM 771 C CA . VAL A 1 103 ? 5.186 -0.427 -12.207 1.00 58.03 103 VAL A CA 1
ATOM 772 C C . VAL A 1 103 ? 5.767 0.782 -11.449 1.00 58.03 103 VAL A C 1
ATOM 774 O O . VAL A 1 103 ? 6.344 0.620 -10.377 1.00 58.03 103 VAL A O 1
ATOM 777 N N . GLU A 1 104 ? 5.566 2.002 -11.957 1.00 58.59 104 GLU A N 1
ATOM 778 C CA . GLU A 1 104 ? 6.075 3.261 -11.377 1.00 58.59 104 GLU A CA 1
ATOM 779 C C . GLU A 1 104 ? 5.396 3.646 -10.060 1.00 58.59 104 GLU A C 1
ATOM 781 O O . GLU A 1 104 ? 5.992 4.330 -9.232 1.00 58.59 104 GLU A O 1
ATOM 786 N N . THR A 1 105 ? 4.178 3.151 -9.831 1.00 63.09 105 THR A N 1
ATOM 787 C CA . THR A 1 105 ? 3.441 3.346 -8.572 1.00 63.09 105 THR A CA 1
ATOM 788 C C . THR A 1 105 ? 4.199 2.767 -7.385 1.00 63.09 105 THR A C 1
ATOM 790 O O . THR A 1 105 ? 4.246 3.351 -6.305 1.00 63.09 105 THR A O 1
ATOM 793 N N . VAL A 1 106 ? 4.795 1.596 -7.592 1.00 64.19 106 VAL A N 1
ATOM 794 C CA . VAL A 1 106 ? 5.428 0.826 -6.526 1.00 64.19 106 VAL A CA 1
ATOM 795 C C . VAL A 1 106 ? 6.823 1.375 -6.218 1.00 64.19 106 VAL A C 1
ATOM 797 O O . VAL A 1 106 ? 7.245 1.350 -5.064 1.00 64.19 106 VAL A O 1
ATOM 800 N N . ASP A 1 107 ? 7.504 1.963 -7.208 1.00 65.75 107 ASP A N 1
ATOM 801 C CA . ASP A 1 107 ? 8.807 2.614 -7.018 1.00 65.75 107 ASP A CA 1
ATOM 802 C C . ASP A 1 107 ? 8.714 3.806 -6.033 1.00 65.75 107 ASP A C 1
ATOM 804 O O . ASP A 1 107 ? 9.641 4.046 -5.258 1.00 65.75 107 ASP A O 1
ATOM 808 N N . GLY A 1 108 ? 7.565 4.496 -5.972 1.00 67.69 108 GLY A N 1
ATOM 809 C CA . GLY A 1 108 ? 7.307 5.578 -5.009 1.00 67.69 108 GLY A CA 1
ATOM 810 C C . GLY A 1 108 ? 7.187 5.127 -3.545 1.00 67.69 108 GLY A C 1
ATOM 811 O O . GLY A 1 108 ? 7.362 5.941 -2.635 1.00 67.69 108 GLY A O 1
ATOM 812 N N . LEU A 1 109 ? 6.949 3.833 -3.291 1.00 71.75 109 LEU A N 1
ATOM 813 C CA . LEU A 1 109 ? 6.849 3.293 -1.930 1.00 71.75 109 LEU A CA 1
ATOM 814 C C . LEU A 1 109 ? 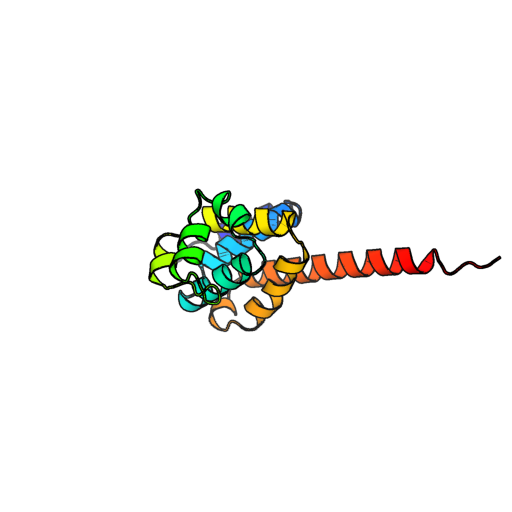8.196 3.315 -1.210 1.00 71.75 109 LEU A C 1
ATOM 816 O O . LEU A 1 109 ? 8.232 3.545 -0.005 1.00 71.75 109 LEU A O 1
ATOM 820 N N . ALA A 1 110 ? 9.309 3.139 -1.929 1.00 73.19 110 ALA A N 1
ATOM 821 C CA . ALA A 1 110 ? 10.639 3.135 -1.322 1.00 73.19 110 ALA A CA 1
ATOM 822 C C . ALA A 1 110 ? 10.933 4.452 -0.585 1.00 73.19 110 ALA A C 1
ATOM 824 O O . ALA A 1 110 ? 11.483 4.441 0.513 1.00 73.19 110 ALA A O 1
ATOM 825 N N . GLN A 1 111 ? 10.518 5.584 -1.157 1.00 72.25 111 GLN A N 1
ATOM 826 C CA . GLN A 1 111 ? 10.751 6.901 -0.568 1.00 72.25 111 GLN A CA 1
ATOM 827 C C . GLN A 1 111 ? 9.869 7.153 0.662 1.00 72.25 111 GLN A C 1
ATOM 829 O O . GLN A 1 111 ? 10.342 7.726 1.641 1.00 72.25 111 GLN A O 1
ATOM 834 N N . LEU A 1 112 ? 8.626 6.660 0.645 1.00 77.12 112 LEU A N 1
ATOM 835 C CA . LEU A 1 112 ? 7.725 6.705 1.799 1.00 77.12 112 LEU A CA 1
ATOM 836 C C . LEU A 1 112 ? 8.282 5.861 2.955 1.00 77.12 112 LEU A C 1
ATOM 838 O O . LEU A 1 112 ? 8.348 6.333 4.089 1.00 77.12 112 LEU A O 1
ATOM 842 N N . LEU A 1 113 ? 8.769 4.654 2.656 1.00 77.44 113 LEU A N 1
ATOM 843 C CA . LEU A 1 113 ? 9.328 3.732 3.647 1.00 77.44 113 LEU A CA 1
ATOM 844 C C . LEU A 1 113 ? 10.627 4.250 4.272 1.00 77.44 113 LEU A C 1
ATOM 846 O O . LEU A 1 113 ? 10.786 4.168 5.484 1.00 77.44 113 LEU A O 1
ATOM 850 N N . VAL A 1 114 ? 11.525 4.843 3.477 1.00 77.00 114 VAL A N 1
ATOM 851 C CA . VAL A 1 114 ? 12.767 5.462 3.982 1.00 77.00 114 VAL A CA 1
ATOM 852 C C . VAL A 1 114 ? 12.484 6.632 4.931 1.00 77.00 114 VAL A C 1
ATOM 854 O O . VAL A 1 114 ? 13.273 6.894 5.834 1.00 77.00 114 VAL A O 1
ATOM 857 N N . SER A 1 115 ? 11.359 7.330 4.751 1.00 75.88 115 SER A N 1
ATOM 858 C CA . SER A 1 115 ? 10.959 8.446 5.617 1.00 75.88 115 SER A CA 1
ATOM 859 C C . SER A 1 115 ? 10.217 8.032 6.896 1.00 75.88 115 SER A C 1
ATOM 861 O O . SER A 1 115 ? 9.955 8.889 7.740 1.00 75.88 115 SER A O 1
ATOM 863 N N . SER A 1 116 ? 9.887 6.745 7.065 1.00 68.75 116 SER A N 1
ATOM 864 C CA . SER A 1 116 ? 9.191 6.252 8.256 1.00 68.75 116 SER A CA 1
ATOM 865 C C . SER A 1 116 ? 10.168 5.899 9.384 1.00 68.75 116 SER A C 1
ATOM 867 O O . SER A 1 116 ? 11.019 5.018 9.256 1.00 68.75 116 SER A O 1
ATOM 869 N N . ALA A 1 117 ? 9.985 6.546 10.538 1.00 64.12 117 ALA A N 1
ATOM 870 C CA . ALA A 1 117 ? 10.710 6.213 11.760 1.00 64.12 117 ALA A CA 1
ATOM 871 C C . ALA A 1 117 ? 10.204 4.914 12.420 1.00 64.12 117 ALA A C 1
ATOM 873 O O . ALA A 1 117 ? 10.995 4.229 13.069 1.00 64.12 117 ALA A O 1
ATOM 874 N N . GLY A 1 118 ? 8.925 4.547 12.253 1.00 70.38 118 GLY A N 1
ATOM 875 C CA . GLY A 1 118 ? 8.349 3.328 12.832 1.00 70.38 118 GLY A CA 1
ATOM 876 C C . GLY A 1 118 ? 8.842 2.040 12.171 1.00 70.38 118 GLY A C 1
ATOM 877 O O . GLY A 1 118 ? 8.879 0.994 12.815 1.00 70.38 118 GLY A O 1
ATOM 878 N N . LEU A 1 119 ? 9.295 2.122 10.918 1.00 70.50 119 LEU A N 1
ATOM 879 C CA . LEU A 1 119 ? 9.782 0.983 10.133 1.00 70.50 119 LEU A CA 1
ATOM 880 C C . LEU A 1 119 ? 11.311 0.855 10.104 1.00 70.50 119 LEU A C 1
ATOM 882 O O . LEU A 1 119 ? 11.829 -0.100 9.527 1.00 70.50 119 LEU A O 1
ATOM 886 N N . ALA A 1 120 ? 12.045 1.759 10.763 1.00 69.81 120 ALA A N 1
ATOM 887 C CA . ALA A 1 120 ? 13.511 1.790 10.753 1.00 69.81 120 ALA A CA 1
ATOM 888 C C . ALA A 1 120 ? 14.181 0.510 11.310 1.00 69.81 120 ALA A C 1
ATOM 890 O O . ALA A 1 120 ? 15.358 0.273 11.050 1.00 69.81 120 ALA A O 1
ATOM 891 N N . GLY A 1 121 ? 13.440 -0.324 12.052 1.00 70.25 121 GLY A N 1
ATOM 892 C CA . GLY A 1 121 ? 13.888 -1.630 12.556 1.00 70.25 121 GLY A CA 1
ATOM 893 C C . GLY A 1 121 ? 13.291 -2.852 11.842 1.00 70.25 121 GLY A C 1
ATOM 894 O O . GLY A 1 121 ? 13.577 -3.976 12.250 1.00 70.25 121 GLY A O 1
ATOM 895 N N . SER A 1 122 ? 12.454 -2.665 10.816 1.00 78.31 122 SER A N 1
ATOM 896 C CA . SER A 1 122 ? 11.729 -3.759 10.158 1.00 78.31 122 SER A CA 1
ATOM 897 C C . SER A 1 122 ? 12.585 -4.458 9.098 1.00 78.31 122 SER A C 1
ATOM 899 O O . SER A 1 122 ? 12.999 -3.866 8.095 1.00 78.31 122 SER A O 1
ATOM 901 N N . ALA A 1 123 ? 12.807 -5.762 9.284 1.00 81.44 123 ALA A N 1
ATOM 902 C CA . ALA A 1 123 ? 13.469 -6.599 8.286 1.00 81.44 123 ALA A CA 1
ATOM 903 C C . ALA A 1 123 ? 12.665 -6.646 6.972 1.00 81.44 123 ALA A C 1
ATOM 905 O O . ALA A 1 123 ? 13.252 -6.556 5.893 1.00 81.44 123 ALA A O 1
ATOM 906 N N . ALA A 1 124 ? 11.331 -6.692 7.051 1.00 80.69 124 ALA A N 1
ATOM 907 C CA . ALA A 1 124 ? 10.457 -6.660 5.880 1.00 80.69 124 ALA A CA 1
ATOM 908 C C . ALA A 1 124 ? 10.595 -5.338 5.108 1.00 80.69 124 ALA A C 1
ATOM 910 O O . ALA A 1 124 ? 10.766 -5.351 3.887 1.00 80.69 124 ALA A O 1
ATOM 911 N N . ALA A 1 125 ? 10.622 -4.198 5.810 1.00 81.75 125 ALA A N 1
ATOM 912 C CA . ALA A 1 125 ? 10.805 -2.888 5.187 1.00 81.75 125 ALA A CA 1
ATOM 913 C C . ALA A 1 125 ? 12.164 -2.776 4.486 1.00 81.75 125 ALA A C 1
ATOM 915 O O . ALA A 1 125 ? 12.234 -2.313 3.347 1.00 81.75 125 ALA A O 1
ATOM 916 N N . THR A 1 126 ? 13.243 -3.248 5.121 1.00 84.31 126 THR A N 1
ATOM 917 C CA . THR A 1 126 ? 14.578 -3.229 4.496 1.00 84.31 126 THR A CA 1
ATOM 918 C C . THR A 1 126 ? 14.663 -4.109 3.246 1.00 84.31 126 THR A C 1
ATOM 920 O O . THR A 1 126 ? 15.200 -3.662 2.230 1.00 84.31 126 THR A O 1
ATOM 923 N N . LEU A 1 127 ? 14.087 -5.318 3.271 1.00 84.06 127 LEU A N 1
ATOM 924 C CA . LEU A 1 127 ? 14.022 -6.197 2.098 1.00 84.06 127 LEU A CA 1
ATOM 925 C C . LEU A 1 127 ? 13.180 -5.585 0.977 1.00 84.06 127 LEU A C 1
ATOM 927 O O . LEU A 1 127 ? 13.581 -5.625 -0.188 1.00 84.06 127 LEU A O 1
ATOM 931 N N . LEU A 1 128 ? 12.048 -4.970 1.321 1.00 82.00 128 LEU A N 1
ATOM 932 C CA . LEU A 1 128 ? 11.197 -4.280 0.362 1.00 82.00 128 LEU A CA 1
ATOM 933 C C . LEU A 1 128 ? 11.944 -3.121 -0.309 1.00 82.00 128 LEU A C 1
ATOM 935 O O . LEU A 1 128 ? 11.981 -3.055 -1.535 1.00 82.00 128 LEU A O 1
ATOM 939 N N . ILE A 1 129 ? 12.607 -2.257 0.465 1.00 84.00 129 ILE A N 1
ATOM 940 C CA . ILE A 1 129 ? 13.424 -1.158 -0.073 1.00 84.00 129 ILE A CA 1
ATOM 941 C C . ILE A 1 129 ? 14.513 -1.705 -1.006 1.00 84.00 129 ILE A C 1
ATOM 943 O O . ILE A 1 129 ? 14.677 -1.198 -2.118 1.00 84.00 129 ILE A O 1
ATOM 947 N N . ALA A 1 130 ? 15.224 -2.762 -0.602 1.00 84.06 130 ALA A N 1
ATOM 948 C CA . ALA A 1 130 ? 16.267 -3.373 -1.423 1.00 84.06 130 ALA A CA 1
ATOM 949 C C . ALA A 1 130 ? 15.720 -3.899 -2.763 1.00 84.06 130 ALA A C 1
ATOM 951 O O . ALA A 1 130 ? 16.319 -3.648 -3.812 1.00 84.06 130 ALA A O 1
ATOM 952 N N . LEU A 1 131 ? 14.561 -4.567 -2.754 1.00 83.25 131 LEU A N 1
ATOM 953 C CA . LEU A 1 131 ? 13.919 -5.076 -3.970 1.00 83.25 131 LEU A CA 1
ATOM 954 C C . LEU A 1 131 ? 13.406 -3.959 -4.885 1.00 83.25 131 LEU A C 1
ATOM 956 O O . LEU A 1 131 ? 13.560 -4.063 -6.103 1.00 83.25 131 LEU A O 1
ATOM 960 N N . LEU A 1 132 ? 12.840 -2.884 -4.331 1.00 82.06 132 LEU A N 1
ATOM 961 C CA . LEU A 1 132 ? 12.385 -1.731 -5.116 1.00 82.06 132 LEU A CA 1
ATOM 962 C C . LEU A 1 132 ? 13.564 -1.014 -5.787 1.00 82.06 132 LEU A C 1
ATOM 964 O O . LEU A 1 132 ? 13.524 -0.740 -6.987 1.00 82.06 132 LEU A O 1
ATOM 968 N N . VAL A 1 133 ? 14.665 -0.806 -5.059 1.00 82.25 133 VAL A N 1
ATOM 969 C CA . VAL A 1 133 ? 15.899 -0.232 -5.621 1.00 82.25 133 VAL A CA 1
ATOM 970 C C . VAL A 1 133 ? 16.488 -1.138 -6.704 1.00 82.25 133 VAL A C 1
ATOM 972 O O . VAL A 1 133 ? 16.920 -0.649 -7.752 1.00 82.25 133 VAL A O 1
ATOM 975 N N . GLN A 1 134 ? 16.484 -2.457 -6.495 1.00 81.81 134 GLN A N 1
ATOM 976 C CA . GLN A 1 134 ? 16.954 -3.412 -7.496 1.00 81.81 134 GLN A CA 1
ATOM 977 C C . GLN A 1 134 ? 16.098 -3.355 -8.772 1.00 81.81 134 GLN A C 1
ATOM 979 O O . GLN A 1 134 ? 16.646 -3.281 -9.873 1.00 81.81 134 GLN A O 1
ATOM 984 N N . ARG A 1 135 ? 14.766 -3.309 -8.635 1.00 76.44 135 ARG A N 1
ATOM 985 C CA . ARG A 1 135 ? 13.820 -3.207 -9.759 1.00 76.44 135 ARG A CA 1
ATOM 986 C C . ARG A 1 135 ? 14.026 -1.916 -10.555 1.00 76.44 135 ARG A C 1
ATOM 98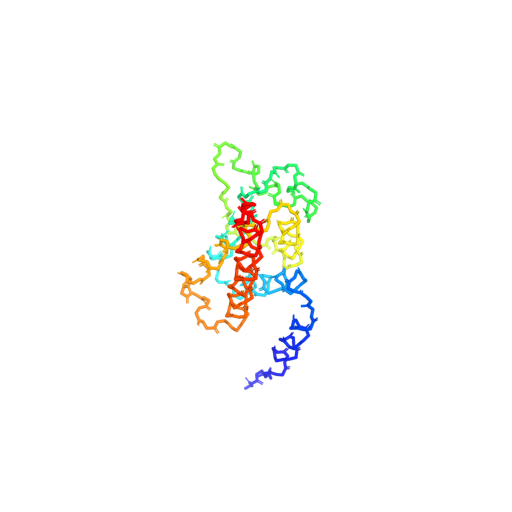8 O O . ARG A 1 135 ? 14.103 -1.968 -11.784 1.00 76.44 135 ARG A O 1
ATOM 995 N N . ALA A 1 136 ? 14.196 -0.780 -9.877 1.00 76.75 136 ALA A N 1
ATOM 996 C CA . ALA A 1 136 ? 14.469 0.507 -10.516 1.00 76.75 136 ALA A CA 1
ATOM 997 C C . ALA A 1 136 ? 15.782 0.492 -11.327 1.00 76.75 136 ALA A C 1
ATOM 999 O O . ALA A 1 136 ? 15.833 0.993 -12.454 1.00 76.75 136 ALA A O 1
ATOM 1000 N N . ARG A 1 137 ? 16.839 -0.147 -10.805 1.00 74.88 137 ARG A N 1
ATOM 1001 C CA . ARG A 1 137 ? 18.128 -0.295 -11.508 1.00 74.88 137 ARG A CA 1
ATOM 1002 C C . ARG A 1 137 ? 18.033 -1.190 -12.740 1.00 74.88 137 ARG A C 1
ATOM 1004 O O . ARG A 1 137 ? 18.544 -0.814 -13.796 1.00 74.88 137 ARG A O 1
ATOM 1011 N N . SER A 1 138 ? 17.349 -2.331 -12.642 1.00 76.56 138 SER A N 1
ATOM 1012 C CA . SER A 1 138 ? 17.117 -3.220 -13.789 1.00 76.56 138 SER A CA 1
ATOM 1013 C C . SER A 1 138 ? 16.376 -2.507 -14.929 1.00 76.56 138 SER A C 1
ATOM 1015 O O . SER A 1 138 ? 16.687 -2.730 -16.098 1.00 76.56 138 SER A O 1
ATOM 1017 N N . ARG A 1 139 ? 15.461 -1.580 -14.607 1.00 66.12 139 ARG A N 1
ATOM 1018 C CA . ARG A 1 139 ? 14.780 -0.729 -15.600 1.00 66.12 139 ARG A CA 1
ATOM 1019 C C . ARG A 1 139 ? 15.710 0.306 -16.241 1.00 66.12 139 ARG A C 1
ATOM 1021 O O . ARG A 1 139 ? 15.618 0.540 -17.445 1.00 66.12 139 ARG A O 1
ATOM 1028 N N . GLY A 1 140 ? 16.603 0.921 -15.465 1.00 61.53 140 GLY A N 1
ATOM 1029 C CA . GLY A 1 140 ? 17.588 1.882 -15.977 1.00 61.53 140 GLY A CA 1
ATOM 1030 C C . GLY A 1 140 ? 18.561 1.257 -16.982 1.00 61.53 140 GLY A C 1
ATOM 1031 O O . GLY A 1 140 ? 18.817 1.841 -18.031 1.00 61.53 140 GLY A O 1
ATOM 1032 N N . GLY A 1 141 ? 19.027 0.034 -16.708 1.00 61.19 141 GLY A N 1
ATOM 1033 C CA . GLY A 1 141 ? 19.934 -0.700 -17.600 1.00 61.19 141 GLY A CA 1
ATOM 1034 C C . GLY A 1 141 ? 19.322 -1.038 -18.966 1.00 61.19 141 GLY A C 1
ATOM 1035 O O . GLY A 1 141 ? 19.975 -0.859 -19.992 1.00 61.19 141 GLY A O 1
ATOM 1036 N N . LEU A 1 142 ? 18.047 -1.446 -18.998 1.00 57.28 142 LEU A N 1
ATOM 1037 C CA . LEU A 1 142 ? 17.315 -1.742 -20.241 1.00 57.28 142 LEU A CA 1
ATOM 1038 C C . LEU A 1 142 ? 17.121 -0.497 -21.130 1.00 57.28 142 LEU A C 1
ATOM 1040 O O . LEU A 1 142 ? 17.191 -0.593 -22.356 1.00 57.28 142 LEU A O 1
ATOM 1044 N N . ARG A 1 143 ? 16.922 0.686 -20.528 1.00 54.81 143 ARG A N 1
ATOM 1045 C CA . ARG A 1 143 ? 16.776 1.958 -21.263 1.00 54.81 143 ARG A CA 1
ATOM 1046 C C . ARG A 1 143 ? 18.095 2.427 -21.884 1.00 54.81 143 ARG A C 1
ATOM 1048 O O . ARG A 1 143 ? 18.080 2.927 -23.006 1.00 54.81 143 ARG A O 1
ATOM 1055 N N . SER A 1 144 ? 19.225 2.213 -21.208 1.00 56.66 144 SER A N 1
ATOM 1056 C CA . SER A 1 144 ? 20.554 2.541 -21.746 1.00 56.66 144 SER A CA 1
ATOM 1057 C C . SER A 1 144 ? 20.960 1.648 -22.924 1.00 56.66 144 SER A C 1
ATOM 1059 O O . SER A 1 144 ? 21.604 2.127 -23.855 1.00 56.66 144 SER A O 1
ATOM 1061 N N . ALA A 1 145 ? 20.539 0.377 -22.923 1.00 57.50 145 ALA A N 1
ATOM 1062 C CA . ALA A 1 145 ? 20.790 -0.559 -24.022 1.00 57.50 145 ALA A CA 1
ATOM 1063 C C . ALA A 1 145 ? 19.969 -0.240 -25.289 1.00 57.50 145 ALA A C 1
ATOM 1065 O O . ALA A 1 145 ? 20.457 -0.416 -26.400 1.00 57.50 145 ALA A O 1
ATOM 1066 N N . SER A 1 146 ? 18.744 0.286 -25.147 1.00 53.38 146 SER A N 1
ATOM 1067 C CA . SER A 1 146 ? 17.946 0.736 -26.306 1.00 53.38 146 SER A CA 1
ATOM 1068 C C . SER A 1 146 ? 18.455 2.052 -26.907 1.00 53.38 146 SER A C 1
ATOM 1070 O O . SER A 1 146 ? 18.335 2.262 -28.109 1.00 53.38 146 SER A O 1
ATOM 1072 N N . ALA A 1 147 ? 19.055 2.933 -26.097 1.00 55.53 147 ALA A N 1
ATOM 1073 C CA . ALA A 1 147 ? 19.611 4.203 -26.572 1.00 55.53 147 ALA A CA 1
ATOM 1074 C C . ALA A 1 147 ? 20.921 4.038 -27.367 1.00 55.53 147 ALA A C 1
ATOM 1076 O O . ALA A 1 147 ? 21.247 4.888 -28.189 1.00 55.53 147 ALA A O 1
ATOM 1077 N N . SER A 1 148 ? 21.654 2.942 -27.156 1.00 56.81 148 SER A N 1
ATOM 1078 C CA . SER A 1 148 ? 22.915 2.653 -27.856 1.00 56.81 148 SER A CA 1
ATOM 1079 C C . SER A 1 148 ? 22.719 1.982 -29.224 1.00 56.81 148 SER A C 1
ATOM 1081 O O . SER A 1 148 ? 23.659 1.945 -30.005 1.00 56.81 148 SER A O 1
ATOM 1083 N N . HIS A 1 149 ? 21.505 1.522 -29.556 1.00 53.25 149 HIS A N 1
ATOM 1084 C CA . HIS A 1 149 ? 21.176 0.964 -30.877 1.00 53.25 149 HIS A CA 1
ATOM 1085 C C . HIS A 1 149 ? 20.717 2.028 -31.901 1.00 53.25 149 HIS A C 1
ATOM 1087 O O . HIS A 1 149 ? 20.566 1.728 -33.079 1.00 53.25 149 HIS A O 1
ATOM 1093 N N . LEU A 1 150 ? 20.517 3.283 -31.473 1.00 54.62 150 LEU A N 1
ATOM 1094 C CA . LEU A 1 150 ? 20.110 4.414 -32.326 1.00 54.62 150 LEU A CA 1
ATOM 1095 C C . LEU A 1 150 ? 21.272 5.395 -32.599 1.00 54.62 150 LEU A C 1
ATOM 1097 O O . LEU A 1 150 ? 21.042 6.576 -32.853 1.00 54.62 150 LEU A O 1
ATOM 1101 N N . ALA A 1 151 ? 22.519 4.931 -32.478 1.00 54.78 151 ALA A N 1
ATOM 1102 C CA . ALA A 1 151 ? 23.724 5.753 -32.620 1.00 54.78 151 ALA A CA 1
ATOM 1103 C C . ALA A 1 151 ? 24.753 5.183 -33.614 1.00 54.78 151 ALA A C 1
ATOM 1105 O O . ALA A 1 151 ? 25.901 5.615 -33.587 1.00 54.78 151 ALA A O 1
ATOM 1106 N N . ASP A 1 152 ? 24.341 4.277 -34.508 1.00 52.72 152 ASP A N 1
ATOM 1107 C CA . ASP A 1 152 ? 25.126 3.900 -35.690 1.00 52.72 152 ASP A CA 1
ATOM 1108 C C . ASP A 1 152 ? 24.541 4.582 -36.941 1.00 52.72 152 ASP A C 1
ATOM 1110 O O . ASP A 1 152 ? 23.620 4.050 -37.571 1.00 52.72 152 ASP A O 1
ATOM 1114 N N . PRO A 1 153 ? 25.013 5.787 -37.308 1.00 64.38 153 PRO A N 1
ATOM 1115 C CA . PRO A 1 153 ? 24.865 6.282 -38.665 1.00 64.38 153 PRO A CA 1
ATOM 1116 C C . PRO A 1 153 ? 25.885 5.581 -39.577 1.00 64.38 153 PRO A C 1
ATOM 1118 O O . PRO A 1 153 ? 27.050 5.423 -39.211 1.00 64.38 153 PRO A O 1
ATOM 1121 N N . PHE A 1 154 ? 25.417 5.163 -40.756 1.00 58.97 154 PHE A N 1
ATOM 1122 C CA . PHE A 1 154 ? 26.267 4.797 -41.893 1.00 58.97 154 PHE A CA 1
ATOM 1123 C C . PHE A 1 154 ? 27.254 5.914 -42.251 1.00 58.97 154 PHE A C 1
ATOM 1125 O O . PHE A 1 154 ? 26.859 7.101 -42.147 1.00 58.97 154 PHE A O 1
#

=== Feature glossary ===
Feature key, reading from the visual/contextual features back to the raw sequence:

Rendered structure images. Structure images are PyMOL renders from six orthogonal camera directions. Cartoon representation draws helices as coils and strands as arrows; sticks shows the backbone as bonds; surface shows the solvent-excluded envelope. Rainbow coloring maps sequence position to hue (blue→red, N→C); chain coloring assigns a distinct color per polypeptide.

Contact-map, Ramachandran, and PAE plots. Three diagnostic plots accomp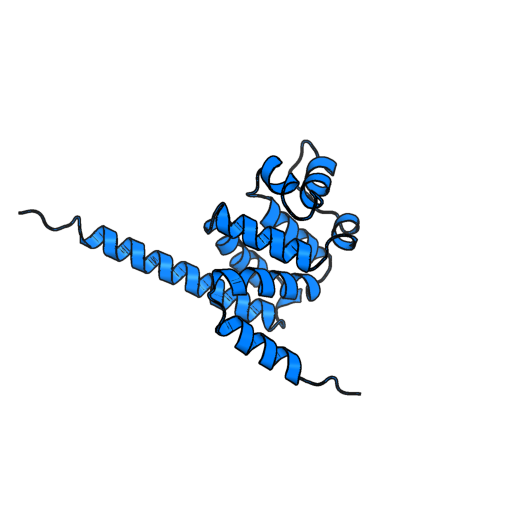any the record. The Cα contact map visualizes the tertiary structure as a 2D adjacency matrix (8 Å cutoff, sequence-local contacts suppressed). The Ramachandran plot shows the distribution of backbone (φ, ψ) torsions, with points in the α and β basins reflecting secondary structure content. The PAE plot shows AlphaFold's inter-residue confidence as a color matrix.

InterPro / GO / CATH / organism. The annotation block draws on four external resources. InterPro: which protein families and domains the sequence belongs to. GO: standardized terms for what the protein does, what process it participates in, and where in the cell it acts. CATH: which structural fold it has in the CATH hierarchy. Organism: the species of origin.

Nearest PDB structures. Structural nearest neighbors (via Foldseek easy-search vs the PDB). Reported per hit: target PDB id, E-value, and alignment TM-score. A TM-score above ~0.5 is the conventional threshold for 'same fold'.

Predicted aligned error. Predicted aligned error is AlphaFold's pairwise confidence. Unlike pLDDT (per-residue), PAE is per-residue-pair and captures whether two parts of the structure are correctly placed relative to each other. Units are ångströms of expected positional error.

Solvent-accessible surface area. SASA measures how much of the protein is reachable by solvent. It is computed by rolling a water-sized probe over the atomic surface and summing the exposed area (Å²). Per-residue SASA distinguishes core (buried, low SASA) from surface (exposed, high SASA) residues; total SASA is a whole-molecule size measure.

B-factor. Crystallographic B-factors measure how much each atom's electron density is smeared out, in Å². They rise in mobile loops and surface residues and fall in the buried interior. In AlphaFold models this column is repurposed to hold pLDDT instead.

pLDDT. For AlphaFold models, the B-factor field carries pLDDT — the model's own estimate of local accuracy on a 0–100 scale. Regions with pLDDT<50 should be treated as essentially unmodeled; they often correspond to intrinsically disordered segments.

Backbone torsions (φ/ψ). φ (phi) and ψ (psi) are the two rotatable backbone dihedrals per residue: φ is the C(i-1)–N–Cα–C torsion, ψ is the N–Cα–C–N(i+1) torsion, both in degrees on (−180°, 180°]. α-helical residues cluster near (−60°, −45°); β-strand residues near (−120°, +130°). A Ramachandran plot is simply a scatter of (φ, ψ) for every residue.

Radius of gyration, Cα contacts, bounding box. Radius of gyration (Rg) is the root-mean-square distance of Cα atoms from their centroid — a single number for overall size and compactness. A globular domain of N residues has Rg ≈ 2.2·N^0.38 Å; an extended or disordered chain has a much larger Rg. The Cα contact count is the number of residue pairs whose Cα atoms are within 8 Å and are more than four positions apart in sequence — a standard proxy for tertiary packing density. The bounding box is the smallest axis-aligned box enclosing all Cα atoms.

Secondary structure (3-state, P-SEA). Three-state secondary structure (P-SEA) collapses the eight DSSP classes into helix (a), strand (b), and coil (c). P-SEA assigns these from Cα geometry alone — distances and angles — without requiring backbone oxygens, so it works on any Cα trace.

Secondary structure (8-state, DSSP). Secondary structure is the local, repeating backbone conformation. DSSP classifies it into eight states by reading the hydrogen-bond network: three helix types (H, G, I), two β types (E, B), two non-regular types (T, S), and unstructured coil (-).

Foldseek 3Di. The Foldseek 3Di string encodes local tertiary geometry as a 20-letter alphabet — one character per residue — derived from the relative positions of nearby Cα atoms. Unlike the amino-acid sequence, 3Di is a direct function of the 3D structure, so two proteins with the same fold have similar 3Di strings even at low sequence identity.

mmCIF coordinates. Structure coordinates are given as an mmCIF _atom_site loop: one row per atom with element, residue name, chain id, sequence number, and x/y/z position in Å. Only the four main-chain atoms per residue are included here; side chains are omitted to keep the record compact.

Sequence. This is the polypeptide sequence — one letter per residue, N-terminus first. Length ranges from a few dozen residues for small domains to over a thousand for large multi-domain proteins.